Protein AF-A0A3L8CHJ3-F1 (afdb_monomer_lite)

Radius of gyration: 26.03 Å; chains: 1; bounding box: 46×49×62 Å

Foldseek 3Di:
DDPVVVVVVVVVVDDDPVCCVVVVVVVVVVCVVCVVVVVVVVVVPDDPPCPVVPDDDQWDQDPNDIDGHD

pLDDT: mean 85.88, std 11.11, range [62.44, 98.62]

Sequence (70 aa):
MNMRKFKRRINRIIPNGRQLVIGVPFIWLFLFFMLPFFIVLKISFAEADVA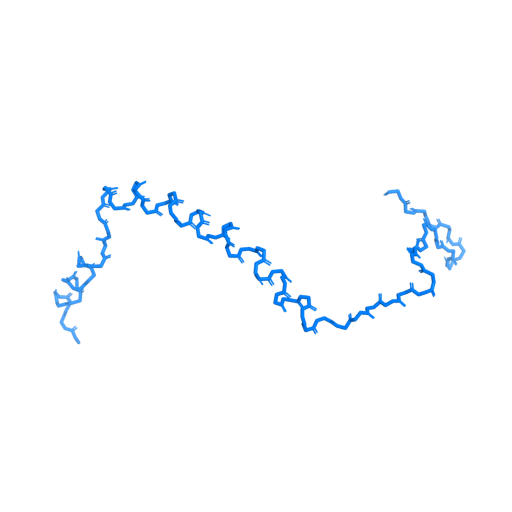IPPYTEIYTFAEQKLQLLL

Structure (mmCIF, N/CA/C/O backbone):
data_AF-A0A3L8CHJ3-F1
#
_entry.id   AF-A0A3L8CHJ3-F1
#
loop_
_atom_site.group_PDB
_atom_site.id
_atom_site.type_symbol
_atom_site.label_atom_id
_atom_site.label_alt_id
_atom_site.label_comp_id
_atom_site.label_asym_id
_atom_site.label_entity_id
_atom_site.label_seq_id
_atom_site.pdbx_PDB_ins_code
_atom_site.Cartn_x
_atom_site.Cartn_y
_atom_site.Cartn_z
_atom_site.occupancy
_atom_site.B_iso_or_equiv
_atom_site.auth_seq_id
_atom_site.auth_comp_id
_atom_site.auth_asym_id
_atom_site.auth_atom_id
_atom_site.pdbx_PDB_model_num
ATOM 1 N N . MET A 1 1 ? 22.253 -31.118 -4.316 1.00 64.31 1 MET A N 1
ATOM 2 C CA . MET A 1 1 ? 21.828 -30.448 -5.573 1.00 64.31 1 MET A CA 1
ATOM 3 C C . MET A 1 1 ? 23.018 -29.691 -6.155 1.00 64.31 1 MET A C 1
ATOM 5 O O . MET A 1 1 ? 23.694 -29.001 -5.414 1.00 64.31 1 MET A O 1
ATOM 9 N N . ASN A 1 2 ? 23.316 -29.848 -7.447 1.00 77.50 2 ASN A N 1
ATOM 10 C CA . ASN A 1 2 ? 24.545 -29.319 -8.056 1.00 77.50 2 ASN A CA 1
ATOM 11 C C . ASN A 1 2 ? 24.495 -27.773 -8.183 1.00 77.50 2 ASN A C 1
ATOM 13 O O . ASN A 1 2 ? 23.509 -27.247 -8.705 1.00 77.50 2 ASN A O 1
ATOM 17 N N . MET A 1 3 ? 25.538 -27.051 -7.751 1.00 73.44 3 MET A N 1
ATOM 18 C CA . MET A 1 3 ? 25.570 -25.572 -7.638 1.00 73.44 3 MET A CA 1
ATOM 19 C C . MET A 1 3 ? 25.184 -24.854 -8.947 1.00 73.44 3 MET A C 1
ATOM 21 O O . MET A 1 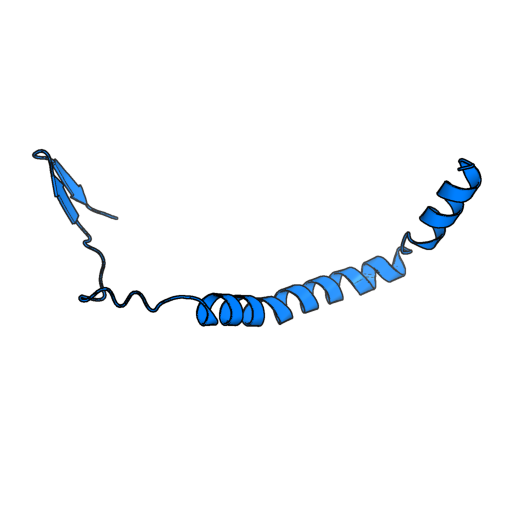3 ? 24.453 -23.864 -8.965 1.00 73.44 3 MET A O 1
ATOM 25 N N . ARG A 1 4 ? 25.597 -25.420 -10.089 1.00 78.12 4 ARG A N 1
ATOM 26 C CA . ARG A 1 4 ? 25.275 -24.911 -11.434 1.00 78.12 4 ARG A CA 1
ATOM 27 C C . ARG A 1 4 ? 23.784 -25.013 -11.772 1.00 78.12 4 ARG A C 1
ATOM 29 O O . ARG A 1 4 ? 23.251 -24.144 -12.459 1.00 78.12 4 ARG A O 1
ATOM 36 N N . LYS A 1 5 ? 23.095 -26.053 -11.283 1.00 74.56 5 LYS A N 1
ATOM 37 C CA . LYS A 1 5 ? 21.643 -26.222 -11.473 1.00 74.56 5 LYS A CA 1
ATOM 38 C C . LYS A 1 5 ? 20.859 -25.191 -10.655 1.00 74.56 5 LYS A C 1
ATOM 40 O O . LYS A 1 5 ? 19.815 -24.741 -11.111 1.00 74.56 5 LYS A O 1
ATOM 45 N N . PHE A 1 6 ? 21.372 -24.799 -9.489 1.00 79.94 6 PHE A N 1
ATOM 46 C CA . PHE A 1 6 ? 20.764 -23.772 -8.640 1.00 79.94 6 PHE A CA 1
ATOM 47 C C . PHE A 1 6 ? 20.899 -22.372 -9.255 1.00 79.94 6 PHE A C 1
ATOM 49 O O . PHE A 1 6 ? 19.895 -21.693 -9.460 1.00 79.94 6 PHE A O 1
ATOM 56 N N . LYS A 1 7 ? 22.109 -21.994 -9.692 1.00 79.00 7 LYS A N 1
ATOM 57 C CA . LYS A 1 7 ? 22.366 -20.698 -10.346 1.00 79.00 7 LYS A CA 1
ATOM 58 C C . LYS A 1 7 ? 21.508 -20.477 -11.601 1.00 79.00 7 LYS A C 1
ATOM 60 O O . LYS A 1 7 ? 20.994 -19.385 -11.812 1.00 79.00 7 LYS A O 1
ATOM 65 N N . ARG A 1 8 ? 21.291 -21.524 -12.409 1.00 81.38 8 ARG A N 1
ATOM 66 C CA . ARG A 1 8 ? 20.415 -21.460 -13.596 1.00 81.38 8 ARG A CA 1
ATOM 67 C C . ARG A 1 8 ? 18.942 -21.231 -13.250 1.00 81.38 8 ARG A C 1
ATOM 69 O O . ARG A 1 8 ? 18.265 -20.537 -13.998 1.00 81.38 8 ARG A O 1
ATOM 76 N N . ARG A 1 9 ? 18.445 -21.797 -12.141 1.00 82.31 9 ARG A N 1
ATOM 77 C CA . ARG A 1 9 ? 17.070 -21.533 -11.683 1.00 82.31 9 ARG A CA 1
ATOM 78 C C . ARG A 1 9 ? 16.916 -20.093 -11.210 1.00 82.31 9 ARG A C 1
ATOM 80 O O . ARG A 1 9 ? 15.949 -19.453 -11.593 1.00 82.31 9 ARG A O 1
ATOM 87 N N . ILE A 1 10 ? 17.890 -19.577 -10.461 1.00 83.62 10 ILE A N 1
ATOM 88 C CA . ILE A 1 10 ? 17.871 -18.192 -9.974 1.00 83.62 10 ILE A CA 1
ATOM 89 C C . ILE A 1 10 ? 17.911 -17.194 -11.134 1.00 83.62 10 ILE A C 1
ATOM 91 O O . ILE A 1 10 ? 17.060 -16.314 -11.202 1.00 83.62 10 ILE A O 1
ATOM 95 N N . ASN A 1 11 ? 18.820 -17.370 -12.100 1.00 82.50 11 ASN A N 1
ATOM 96 C CA . ASN A 1 11 ? 18.908 -16.472 -13.259 1.00 82.50 11 ASN A CA 1
ATOM 97 C C . ASN A 1 11 ? 17.635 -16.441 -14.119 1.00 82.50 11 ASN A C 1
ATOM 99 O O . ASN A 1 11 ? 17.462 -15.509 -14.894 1.00 82.50 11 ASN A O 1
ATOM 103 N N . ARG A 1 12 ? 16.756 -17.443 -14.004 1.00 82.62 12 ARG A N 1
ATOM 104 C CA . ARG A 1 12 ? 15.463 -17.464 -14.698 1.00 82.62 12 ARG A CA 1
ATOM 105 C C . ARG A 1 12 ? 14.381 -16.651 -13.973 1.00 82.62 12 ARG A C 1
ATOM 107 O O . ARG A 1 12 ? 13.384 -16.310 -14.593 1.00 82.62 12 ARG A O 1
ATOM 114 N N . ILE A 1 13 ? 14.567 -16.379 -12.682 1.00 85.44 13 ILE A N 1
ATOM 115 C CA . ILE A 1 13 ? 13.598 -15.689 -11.817 1.00 85.44 13 ILE A CA 1
ATOM 116 C C . ILE A 1 13 ? 13.953 -14.203 -11.662 1.00 85.44 13 ILE A C 1
ATOM 118 O O . ILE A 1 13 ? 13.072 -13.394 -11.394 1.00 85.44 13 ILE A O 1
ATOM 122 N N . ILE A 1 14 ? 15.222 -13.825 -11.853 1.00 88.62 14 ILE A N 1
ATOM 123 C CA . ILE A 1 14 ? 15.656 -12.427 -11.756 1.00 88.62 14 ILE A CA 1
ATOM 124 C C . ILE A 1 14 ? 15.043 -11.618 -12.913 1.00 88.62 14 ILE A C 1
ATOM 126 O O . ILE A 1 14 ? 15.343 -11.910 -14.075 1.00 88.62 14 ILE A O 1
ATOM 130 N N . PRO A 1 15 ? 14.210 -10.601 -12.624 1.00 86.88 15 PRO A N 1
ATOM 131 C CA . PRO A 1 15 ? 13.649 -9.744 -13.654 1.00 86.88 15 PRO A CA 1
ATOM 132 C C . PRO A 1 15 ? 14.733 -8.860 -14.276 1.00 86.88 15 PRO A C 1
ATOM 134 O O . PRO A 1 15 ? 15.688 -8.443 -13.618 1.00 86.88 15 PRO A O 1
ATOM 137 N N . ASN A 1 16 ? 14.581 -8.551 -15.561 1.00 91.88 16 ASN A N 1
ATOM 138 C CA . ASN A 1 16 ? 15.458 -7.601 -16.240 1.00 91.88 16 ASN A CA 1
ATOM 139 C C . ASN A 1 16 ? 15.100 -6.143 -15.881 1.00 91.88 16 ASN A C 1
ATOM 141 O O . ASN A 1 16 ? 14.043 -5.860 -15.316 1.00 91.88 16 ASN A O 1
ATOM 145 N N . GLY A 1 17 ? 15.971 -5.191 -16.242 1.00 93.31 17 GLY A N 1
ATOM 146 C CA . GLY A 1 17 ? 15.770 -3.773 -15.910 1.00 93.31 17 GLY A CA 1
ATOM 147 C C . GLY A 1 17 ? 14.437 -3.206 -16.418 1.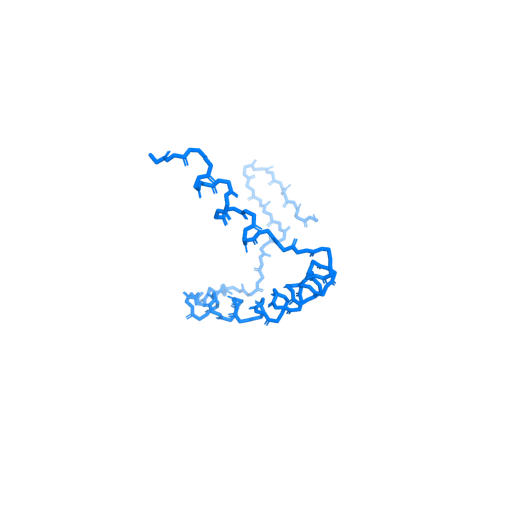00 93.31 17 GLY A C 1
ATOM 148 O O . GLY A 1 17 ? 13.756 -2.492 -15.690 1.00 93.31 17 GLY A O 1
ATOM 149 N N . ARG A 1 18 ? 14.000 -3.599 -17.623 1.00 94.12 18 ARG A N 1
ATOM 150 C CA . ARG A 1 18 ? 12.702 -3.189 -18.187 1.00 94.12 18 ARG A CA 1
ATOM 151 C C . ARG A 1 18 ? 11.524 -3.678 -17.340 1.00 94.12 18 ARG A C 1
ATOM 153 O O . ARG A 1 18 ? 10.584 -2.923 -17.113 1.00 94.12 18 ARG A O 1
ATOM 160 N N . GLN A 1 19 ? 11.568 -4.925 -16.877 1.00 93.62 19 GLN A N 1
ATOM 161 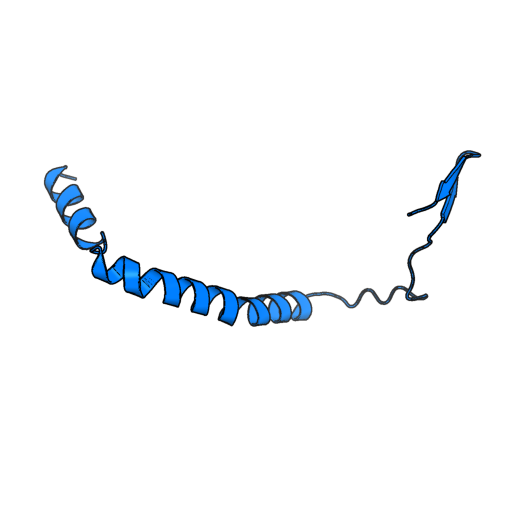C CA . GLN A 1 19 ? 10.532 -5.492 -16.014 1.00 93.62 19 GLN A CA 1
ATOM 162 C C . GLN A 1 19 ? 10.469 -4.783 -14.663 1.00 93.62 19 GLN A C 1
ATOM 164 O O . GLN A 1 19 ? 9.371 -4.585 -14.160 1.00 93.62 19 GLN A O 1
ATOM 169 N N . LEU A 1 20 ? 11.604 -4.360 -14.101 1.00 94.69 20 LEU A N 1
ATOM 170 C CA . LEU A 1 20 ? 11.620 -3.584 -12.859 1.00 94.69 20 LEU A CA 1
ATOM 171 C C . LEU A 1 20 ? 11.033 -2.180 -13.048 1.00 94.69 20 LEU A C 1
ATOM 173 O O . LEU A 1 20 ? 10.193 -1.769 -12.255 1.00 94.69 20 LEU A O 1
ATOM 177 N N . VAL A 1 21 ? 11.407 -1.477 -14.122 1.00 96.50 21 VAL A N 1
ATOM 178 C CA . VAL A 1 21 ? 10.889 -0.128 -14.429 1.00 96.50 21 VAL A CA 1
ATOM 179 C C . VAL A 1 21 ? 9.367 -0.126 -14.589 1.00 96.50 21 VAL A C 1
ATOM 181 O O . VAL A 1 21 ? 8.706 0.806 -14.147 1.00 96.50 21 VAL A O 1
ATOM 184 N N . ILE A 1 22 ? 8.806 -1.180 -15.186 1.00 95.81 22 ILE A N 1
ATOM 185 C CA . ILE A 1 22 ? 7.353 -1.336 -15.328 1.00 95.81 22 ILE A CA 1
ATOM 186 C C . ILE A 1 22 ? 6.736 -1.855 -14.023 1.00 95.81 22 ILE A C 1
ATOM 188 O O . ILE A 1 22 ? 5.710 -1.355 -13.575 1.00 95.81 22 ILE A O 1
ATOM 192 N N . GLY A 1 23 ? 7.355 -2.856 -13.401 1.00 96.94 23 GLY A N 1
ATOM 193 C CA . GLY A 1 23 ? 6.818 -3.553 -12.237 1.00 96.94 23 GLY A CA 1
ATOM 194 C C . GLY A 1 23 ? 6.716 -2.676 -10.995 1.00 96.94 23 GLY A C 1
ATOM 195 O O . GLY A 1 23 ? 5.735 -2.790 -10.272 1.00 96.94 23 GLY A O 1
ATOM 196 N N . VAL A 1 24 ? 7.674 -1.773 -10.759 1.00 96.75 24 VAL A N 1
ATOM 197 C CA . VAL A 1 24 ? 7.677 -0.901 -9.572 1.00 96.75 24 VAL A CA 1
ATOM 198 C C . VAL A 1 24 ? 6.415 -0.022 -9.496 1.00 96.75 24 VAL A C 1
ATOM 200 O O . VAL A 1 24 ? 5.737 -0.087 -8.469 1.00 96.75 24 VAL A O 1
ATOM 203 N N . PRO A 1 25 ? 6.022 0.732 -10.545 1.00 97.69 25 PRO A N 1
ATOM 204 C CA . PRO A 1 25 ? 4.749 1.451 -10.5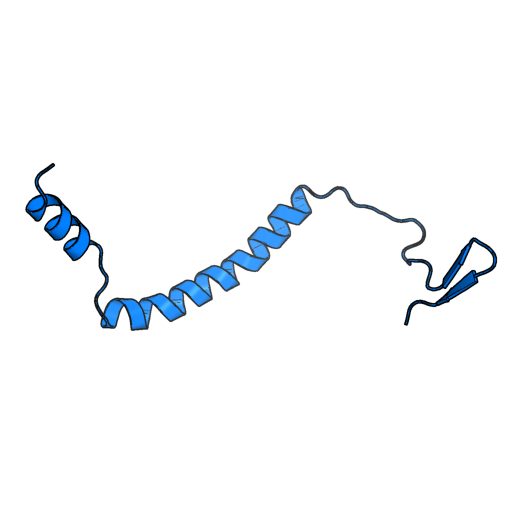59 1.00 97.69 25 PRO A CA 1
ATOM 205 C C . PRO A 1 25 ? 3.530 0.555 -10.314 1.00 97.69 25 PRO A C 1
ATOM 207 O O . PRO A 1 25 ? 2.661 0.914 -9.526 1.00 97.69 25 PRO A O 1
ATOM 210 N N . PHE A 1 26 ? 3.467 -0.626 -10.936 1.00 97.69 26 PHE A N 1
ATOM 211 C CA . PHE A 1 26 ? 2.337 -1.542 -10.748 1.00 97.69 26 PHE A CA 1
ATOM 212 C C . PHE A 1 26 ? 2.272 -2.132 -9.338 1.00 97.69 26 PHE A C 1
ATOM 214 O O . PHE A 1 26 ? 1.176 -2.300 -8.813 1.00 97.69 26 PHE A O 1
ATOM 221 N N . ILE A 1 27 ? 3.414 -2.412 -8.706 1.00 97.88 27 ILE A N 1
ATOM 222 C CA . ILE A 1 27 ? 3.469 -2.842 -7.304 1.00 97.88 27 ILE A CA 1
ATOM 223 C C . ILE A 1 27 ? 2.920 -1.733 -6.408 1.00 97.88 27 ILE A C 1
ATOM 225 O O . ILE A 1 27 ? 2.086 -2.010 -5.553 1.00 97.88 27 ILE A O 1
ATOM 229 N N . TRP A 1 28 ? 3.327 -0.482 -6.631 1.00 97.75 28 TRP A N 1
ATOM 230 C CA . TRP A 1 28 ? 2.785 0.655 -5.889 1.00 97.75 28 TRP A CA 1
ATOM 231 C C . TRP A 1 28 ? 1.277 0.802 -6.074 1.00 97.75 28 TRP A C 1
ATOM 233 O O . TRP A 1 28 ? 0.552 0.909 -5.087 1.00 97.75 28 TRP A O 1
ATOM 243 N N . LEU A 1 29 ? 0.799 0.744 -7.319 1.00 98.19 29 LEU A N 1
ATOM 244 C CA . LEU A 1 29 ? -0.630 0.778 -7.617 1.00 98.19 29 LEU A CA 1
ATOM 245 C C . LEU A 1 29 ? -1.370 -0.365 -6.924 1.00 98.19 29 LEU A C 1
ATOM 247 O O . LEU A 1 29 ? -2.393 -0.118 -6.303 1.00 98.19 29 LEU A O 1
ATOM 251 N N . PHE A 1 30 ? -0.845 -1.590 -6.972 1.00 98.44 30 PHE A N 1
ATOM 252 C CA . PHE A 1 30 ? -1.446 -2.745 -6.311 1.00 98.44 30 PHE A CA 1
ATOM 253 C C . PHE A 1 30 ? -1.503 -2.571 -4.790 1.00 98.44 30 PHE A C 1
ATOM 255 O O . PHE A 1 30 ? -2.549 -2.807 -4.192 1.00 98.44 30 PHE A O 1
ATOM 262 N N . LEU A 1 31 ? -0.412 -2.124 -4.164 1.00 98.38 31 LEU A N 1
ATOM 263 C CA . LEU A 1 31 ? -0.358 -1.895 -2.720 1.00 98.38 31 LEU A CA 1
ATOM 264 C C . LEU A 1 31 ? -1.385 -0.848 -2.286 1.00 98.38 31 LEU A C 1
ATOM 266 O O . LEU A 1 31 ? -2.181 -1.115 -1.388 1.00 98.38 31 LEU A O 1
ATOM 270 N N . PHE A 1 32 ? -1.412 0.311 -2.944 1.00 97.88 32 PHE A N 1
ATOM 271 C CA . PHE A 1 32 ? -2.371 1.369 -2.621 1.00 97.88 32 PHE A CA 1
ATOM 272 C C . PHE A 1 32 ? -3.808 0.995 -2.971 1.00 97.88 32 PHE A C 1
ATOM 274 O O . PHE A 1 32 ? -4.724 1.365 -2.244 1.00 97.88 32 PHE A O 1
ATOM 281 N N . PHE A 1 33 ? -4.011 0.229 -4.039 1.00 98.12 33 PHE A N 1
ATOM 282 C CA . PHE A 1 33 ? -5.316 -0.310 -4.393 1.00 98.12 33 PHE A CA 1
ATOM 283 C C . PHE A 1 33 ? -5.823 -1.299 -3.339 1.00 98.12 33 PHE A C 1
ATOM 285 O O . PHE A 1 33 ? -6.998 -1.253 -3.000 1.00 98.12 33 PHE A O 1
ATOM 292 N N . MET A 1 34 ? -4.960 -2.161 -2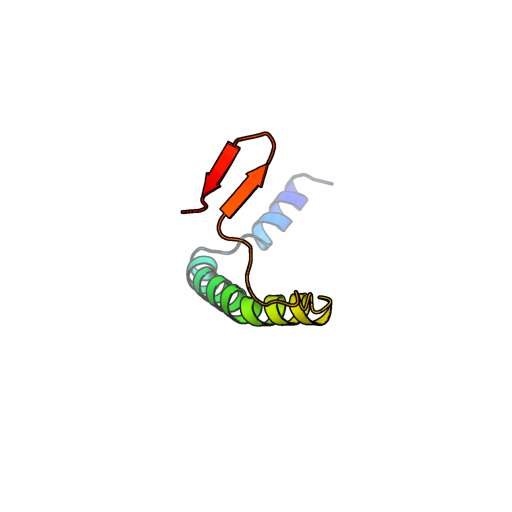.791 1.00 98.62 34 MET A N 1
ATOM 293 C CA . MET A 1 34 ? -5.337 -3.168 -1.787 1.00 98.62 34 MET A CA 1
ATOM 294 C C . MET A 1 34 ? -5.463 -2.614 -0.368 1.00 98.62 34 MET A C 1
ATOM 296 O O . MET A 1 34 ? -6.221 -3.157 0.434 1.00 98.62 34 MET A O 1
ATOM 300 N N . LEU A 1 35 ? -4.775 -1.518 -0.060 1.00 98.19 35 LEU A N 1
ATOM 301 C CA . LEU A 1 35 ? -4.813 -0.861 1.244 1.00 98.19 35 LEU A CA 1
ATOM 302 C C . LEU A 1 35 ? -6.238 -0.593 1.782 1.00 98.19 35 LEU A C 1
ATOM 304 O O . LEU A 1 35 ? -6.506 -1.009 2.911 1.00 98.19 35 LEU A O 1
ATOM 308 N N . PRO A 1 36 ? -7.187 0.006 1.029 1.00 97.69 36 PRO A N 1
ATOM 309 C CA . PRO A 1 36 ? -8.560 0.183 1.508 1.00 97.69 36 PRO A CA 1
ATOM 310 C C . PRO A 1 36 ? -9.267 -1.144 1.816 1.00 97.69 36 PRO A C 1
ATOM 312 O O . PRO A 1 36 ? -10.010 -1.224 2.790 1.00 97.69 36 PRO A O 1
ATOM 315 N N . PHE A 1 37 ? -9.003 -2.210 1.056 1.00 98.25 37 PHE A N 1
ATOM 316 C CA . PHE A 1 37 ? -9.604 -3.523 1.309 1.00 98.25 37 PHE A CA 1
ATOM 317 C C . PHE A 1 37 ? -9.070 -4.152 2.595 1.00 98.25 37 PHE A C 1
ATOM 319 O O . PHE A 1 37 ? -9.846 -4.727 3.353 1.00 98.25 37 PHE A O 1
ATOM 326 N N . PHE A 1 38 ? -7.774 -4.007 2.889 1.00 98.19 38 PHE A N 1
ATOM 327 C CA . PHE A 1 38 ? -7.208 -4.469 4.159 1.00 98.19 38 PHE A CA 1
ATOM 328 C C . PHE A 1 38 ? -7.768 -3.703 5.357 1.00 98.19 38 PHE A C 1
ATOM 330 O O . PHE A 1 38 ? -8.019 -4.307 6.399 1.00 98.19 38 PHE A O 1
ATOM 337 N N . ILE A 1 39 ? -8.010 -2.397 5.209 1.00 96.62 39 ILE A N 1
ATOM 338 C CA . ILE A 1 39 ? -8.671 -1.593 6.243 1.00 96.62 39 ILE A CA 1
ATOM 339 C C . ILE A 1 39 ? -10.093 -2.107 6.481 1.00 96.62 39 ILE A C 1
ATOM 341 O O . ILE A 1 39 ? -10.450 -2.378 7.624 1.00 96.62 39 ILE A O 1
ATOM 345 N N . VAL A 1 40 ? -10.883 -2.307 5.423 1.00 97.25 40 VAL A N 1
ATOM 346 C CA . VAL A 1 40 ? -12.251 -2.839 5.541 1.00 97.25 40 VAL A CA 1
ATOM 347 C C . VAL A 1 40 ? -12.252 -4.235 6.159 1.00 97.25 40 VAL A C 1
ATOM 349 O O . VAL A 1 40 ? -13.036 -4.494 7.067 1.00 97.25 40 VAL A O 1
ATOM 352 N N . LEU A 1 41 ? -11.345 -5.116 5.731 1.00 97.38 41 LEU A N 1
ATOM 353 C CA . LEU A 1 41 ? -11.199 -6.451 6.304 1.00 97.38 41 LEU A CA 1
ATOM 354 C C . LEU A 1 41 ? -10.903 -6.370 7.805 1.00 97.38 41 LEU A C 1
ATOM 356 O O . LEU A 1 41 ? -11.569 -7.036 8.592 1.00 97.38 41 LEU A O 1
ATOM 360 N N . LYS A 1 42 ? -9.965 -5.509 8.218 1.00 94.56 42 LYS A N 1
ATOM 361 C CA . LYS A 1 42 ? -9.653 -5.281 9.634 1.00 94.56 42 LYS A CA 1
ATOM 362 C C . LYS A 1 42 ? -10.885 -4.806 10.414 1.00 94.56 42 LYS A C 1
ATOM 364 O O . LYS A 1 42 ? -11.144 -5.329 11.490 1.00 94.56 42 LYS A O 1
ATOM 369 N N . ILE A 1 43 ? -11.640 -3.846 9.874 1.00 92.56 43 ILE A N 1
ATOM 370 C CA . ILE A 1 43 ? -12.858 -3.313 10.508 1.00 92.56 43 ILE A CA 1
ATOM 371 C C . ILE A 1 43 ? -13.948 -4.387 10.593 1.00 92.56 43 ILE A C 1
ATOM 373 O O . ILE A 1 43 ? -14.651 -4.445 11.592 1.00 92.56 43 ILE A O 1
ATOM 377 N N . SER A 1 44 ? -14.065 -5.273 9.599 1.00 95.31 44 SER A N 1
ATOM 378 C CA . SER A 1 44 ? -15.100 -6.318 9.585 1.00 95.31 44 SER A CA 1
ATOM 379 C C . SER A 1 44 ? -14.992 -7.320 10.742 1.00 95.31 44 SER A C 1
ATOM 381 O O . SER A 1 44 ? -15.993 -7.925 11.111 1.00 95.31 44 SER A O 1
ATOM 383 N N . PHE A 1 45 ? -13.799 -7.466 11.328 1.00 94.50 45 PHE A N 1
ATOM 384 C CA . PHE A 1 45 ? -13.554 -8.282 12.521 1.00 94.50 45 PHE A CA 1
ATOM 385 C C . PHE A 1 45 ? -13.398 -7.454 13.801 1.00 94.50 45 PHE A C 1
ATOM 387 O O . PHE A 1 45 ? -13.214 -8.030 14.870 1.00 94.50 45 PHE A O 1
ATOM 394 N N . ALA A 1 46 ? -13.408 -6.122 13.708 1.00 90.38 46 ALA A N 1
ATOM 395 C CA . ALA A 1 46 ? -13.308 -5.263 14.874 1.00 90.38 46 ALA A CA 1
ATOM 396 C C . ALA A 1 46 ? -14.669 -5.197 15.571 1.00 90.38 46 ALA A C 1
ATOM 398 O O . ALA A 1 46 ? -15.690 -4.915 14.944 1.00 90.38 46 ALA A O 1
ATOM 399 N N . GLU A 1 47 ? -14.679 -5.423 16.880 1.00 86.19 47 GLU A N 1
ATOM 400 C CA . GLU A 1 47 ? -15.831 -5.072 17.699 1.00 86.19 47 GLU A CA 1
ATOM 401 C C . GLU A 1 47 ? -15.929 -3.545 17.768 1.00 86.19 47 GLU A C 1
ATOM 403 O O . GLU A 1 47 ? -14.920 -2.843 17.891 1.00 86.19 47 GLU A O 1
ATOM 408 N N . ALA A 1 48 ? -17.145 -3.017 17.631 1.00 74.38 48 ALA A N 1
ATOM 409 C CA . ALA A 1 48 ? -17.378 -1.591 17.771 1.00 74.38 48 ALA A CA 1
ATOM 410 C C . ALA A 1 48 ? -17.196 -1.214 19.245 1.00 74.38 48 ALA A C 1
ATOM 412 O O . ALA A 1 48 ? -18.095 -1.428 20.057 1.00 74.38 48 ALA A O 1
ATOM 413 N N . ASP A 1 49 ? -16.035 -0.653 19.580 1.00 68.69 49 ASP A N 1
ATOM 414 C CA . ASP A 1 49 ? -15.811 -0.035 20.883 1.00 68.69 49 ASP A CA 1
ATOM 415 C C . ASP A 1 49 ? -16.554 1.305 20.917 1.00 68.69 49 ASP A C 1
ATOM 417 O O . ASP A 1 49 ? -16.025 2.371 20.588 1.00 68.69 49 ASP A O 1
ATOM 421 N N . VAL A 1 50 ? -17.853 1.229 21.209 1.00 65.06 50 VAL A N 1
ATOM 422 C CA . VAL A 1 50 ? -18.678 2.404 21.468 1.00 65.06 50 VAL A CA 1
ATOM 423 C C . VAL A 1 50 ? -18.341 2.868 22.881 1.00 65.06 50 VAL A C 1
ATOM 425 O O . VAL A 1 50 ? -19.067 2.581 23.832 1.00 65.06 50 VAL A O 1
ATOM 428 N N . ALA A 1 51 ? -17.233 3.593 23.027 1.00 66.31 51 ALA A N 1
ATOM 429 C CA . ALA A 1 51 ? -17.007 4.378 24.228 1.00 66.31 51 ALA A CA 1
ATOM 430 C C . ALA A 1 51 ? -18.149 5.402 24.322 1.00 66.31 51 ALA A C 1
ATOM 432 O O . ALA A 1 51 ? -18.275 6.313 23.500 1.00 66.31 51 ALA A O 1
ATOM 433 N N . ILE A 1 52 ? -19.046 5.199 25.285 1.00 64.25 52 ILE A N 1
ATOM 434 C CA . ILE A 1 52 ? -20.029 6.199 25.691 1.00 64.25 52 ILE A CA 1
ATOM 435 C C . ILE A 1 52 ? -19.441 6.842 26.945 1.00 64.25 52 ILE A C 1
ATOM 437 O O . ILE A 1 52 ? -19.389 6.168 27.976 1.00 64.25 52 ILE A O 1
ATOM 441 N N . PRO A 1 53 ? -18.997 8.110 26.900 1.00 62.44 53 PRO A N 1
ATOM 442 C CA . PRO A 1 53 ? -19.136 9.123 25.837 1.00 62.44 53 PRO A CA 1
ATOM 443 C C . PRO A 1 53 ? -18.053 9.067 24.726 1.00 62.44 53 PRO A C 1
ATOM 445 O O . PRO A 1 53 ? -16.960 8.563 24.968 1.00 62.44 53 PRO A O 1
ATOM 448 N N . PRO A 1 54 ? -18.299 9.647 23.527 1.00 64.88 54 PRO A N 1
ATOM 449 C CA . PRO A 1 54 ? -17.419 9.534 22.353 1.00 64.88 54 PRO A CA 1
ATOM 450 C C . PRO A 1 54 ? -16.185 10.466 22.396 1.00 64.88 54 PRO A C 1
ATOM 452 O O . PRO A 1 54 ? -15.764 10.985 21.362 1.00 64.88 54 PRO A O 1
ATOM 455 N N . TYR A 1 55 ? -15.612 10.711 23.579 1.00 72.06 55 TYR A N 1
ATOM 456 C CA . TYR A 1 55 ? -14.408 11.526 23.770 1.00 72.06 55 TYR A CA 1
ATOM 457 C C . TYR A 1 55 ? -13.527 10.934 24.871 1.00 72.06 55 TYR A C 1
ATOM 459 O O . TYR A 1 55 ? -14.024 10.491 25.903 1.00 72.06 55 TYR A O 1
ATOM 467 N N . THR A 1 56 ? -12.212 10.970 24.665 1.00 69.44 56 THR A N 1
ATOM 468 C CA . THR A 1 56 ? -11.218 10.639 25.692 1.00 69.44 56 THR A CA 1
ATOM 469 C C . THR A 1 56 ? -11.027 11.813 26.650 1.00 69.44 56 THR A C 1
ATOM 471 O O . THR A 1 56 ? -11.092 12.972 26.234 1.00 69.44 56 THR A O 1
ATOM 474 N N . GLU A 1 57 ? -10.747 11.534 27.921 1.00 76.62 57 GLU A N 1
ATOM 475 C CA . GLU A 1 57 ? -10.463 12.578 28.910 1.00 76.62 57 GLU A CA 1
ATOM 476 C C . GLU A 1 57 ? -9.185 13.352 28.531 1.00 76.62 57 GLU A C 1
ATOM 478 O O . GLU A 1 57 ? -8.132 12.761 28.312 1.00 76.62 57 GLU A O 1
ATOM 483 N N . ILE A 1 58 ? -9.275 14.684 28.426 1.00 83.12 58 ILE A N 1
ATOM 484 C CA . ILE A 1 58 ? -8.161 15.580 28.026 1.00 83.12 58 ILE A CA 1
ATOM 485 C C . ILE A 1 58 ? -7.258 15.912 29.227 1.00 83.12 58 ILE A C 1
ATOM 487 O O . ILE A 1 58 ? -6.181 16.495 29.109 1.00 83.12 58 ILE A O 1
ATOM 491 N N . TYR A 1 59 ? -7.692 15.536 30.420 1.00 85.81 59 TYR A N 1
ATOM 492 C CA . TYR A 1 59 ? -6.957 15.738 31.647 1.00 85.81 59 TYR A CA 1
ATOM 493 C C . TYR A 1 59 ? -7.233 14.581 32.591 1.00 85.81 59 TYR A C 1
ATOM 495 O O . TYR A 1 59 ? -8.327 14.026 32.598 1.00 85.81 59 TYR A O 1
ATOM 503 N N . THR A 1 60 ? -6.251 14.247 33.415 1.00 83.19 60 THR A N 1
ATOM 504 C CA . THR A 1 60 ? -6.414 13.275 34.491 1.00 83.19 60 THR A CA 1
ATOM 505 C C . THR A 1 60 ? -5.825 13.835 35.777 1.00 83.19 60 THR A C 1
ATOM 507 O O . THR A 1 60 ? -4.805 14.533 35.767 1.00 83.19 60 THR A O 1
ATOM 510 N N . PHE A 1 61 ? -6.502 13.575 36.893 1.00 86.75 61 PHE A N 1
ATOM 511 C CA . PHE A 1 61 ? -6.031 13.948 38.219 1.00 86.75 61 PHE A CA 1
ATOM 512 C C . PHE A 1 61 ? -5.852 12.685 39.055 1.00 86.75 61 PHE A C 1
ATOM 514 O O . PHE A 1 61 ? -6.822 12.091 39.524 1.00 86.75 61 PHE A O 1
ATOM 521 N N . ALA A 1 62 ? -4.600 12.274 39.231 1.00 85.31 62 ALA A N 1
ATOM 522 C CA . ALA A 1 62 ? -4.227 11.095 40.002 1.00 85.31 62 ALA A CA 1
ATOM 523 C C . ALA A 1 62 ? -2.969 11.399 40.823 1.00 85.31 62 ALA A C 1
ATOM 525 O O . ALA A 1 62 ? -2.125 12.186 40.401 1.00 85.31 62 ALA A O 1
ATOM 526 N N . GLU A 1 63 ? -2.848 10.805 42.015 1.00 85.25 63 GLU A N 1
ATOM 527 C CA . GLU A 1 63 ? -1.671 10.970 42.893 1.00 85.25 63 GLU A CA 1
ATOM 528 C C . GLU A 1 63 ? -1.294 12.439 43.190 1.00 85.25 63 GLU A C 1
ATOM 530 O O . GLU A 1 63 ? -0.119 12.803 43.191 1.00 85.25 63 GLU A O 1
ATOM 535 N N . GLN A 1 64 ? -2.288 13.312 43.404 1.00 84.44 64 GLN A N 1
ATOM 536 C CA . GLN A 1 64 ? -2.092 14.762 43.611 1.00 84.44 64 GLN A CA 1
ATOM 537 C C . GLN A 1 64 ? -1.360 15.467 42.452 1.00 84.44 64 GLN A C 1
ATOM 539 O O . GLN A 1 64 ? -0.782 16.540 42.634 1.00 84.44 64 GLN A O 1
ATOM 544 N N . LYS A 1 65 ? -1.398 14.892 41.248 1.00 77.19 65 LYS A N 1
ATOM 545 C CA . LYS A 1 65 ? -0.829 15.471 40.032 1.00 77.19 65 LYS A CA 1
ATOM 546 C C . LYS A 1 65 ? -1.941 15.717 39.028 1.00 77.19 65 LYS A C 1
ATOM 548 O O . LYS A 1 65 ? -2.711 14.818 38.701 1.00 77.19 65 LYS A O 1
ATOM 553 N N . LEU A 1 66 ? -1.988 16.945 38.525 1.00 86.75 66 LEU A N 1
ATOM 554 C CA . LEU A 1 66 ? -2.794 17.294 37.367 1.00 86.75 66 LEU A CA 1
ATOM 555 C C . LEU A 1 66 ? -1.969 17.034 36.109 1.00 86.75 66 LEU A C 1
ATOM 557 O O . LEU A 1 66 ? -0.887 17.600 35.954 1.00 86.75 66 LEU A O 1
ATOM 561 N N . GLN A 1 67 ? -2.485 16.188 35.226 1.00 76.69 67 GLN A N 1
ATOM 562 C CA . GLN A 1 67 ? -1.890 15.915 33.924 1.00 76.69 67 GLN A CA 1
ATOM 563 C C . GLN A 1 67 ? -2.854 16.379 32.837 1.00 76.69 67 GLN A C 1
ATOM 565 O O . GLN A 1 67 ? -4.034 16.035 32.864 1.00 76.69 67 GLN A O 1
ATOM 570 N N . LEU A 1 68 ? -2.344 17.184 31.907 1.00 84.31 68 LEU A N 1
ATOM 571 C CA . LEU A 1 68 ? -3.076 17.719 30.763 1.00 84.31 68 LEU A CA 1
ATOM 572 C C . LEU A 1 68 ? -2.491 17.109 29.488 1.00 84.31 68 LEU A C 1
ATOM 574 O O . LEU A 1 68 ? -1.271 17.111 29.316 1.00 84.31 68 LEU A O 1
ATOM 578 N N . LEU A 1 69 ? -3.354 16.606 28.610 1.00 73.44 69 LEU A N 1
ATOM 579 C CA . LEU A 1 69 ? -2.989 16.178 27.263 1.00 73.44 69 LEU A CA 1
ATOM 580 C C . LEU A 1 69 ? -3.032 17.403 26.335 1.00 73.44 69 LEU A C 1
ATOM 582 O O . LEU A 1 69 ? -4.103 17.967 26.108 1.00 73.44 69 LEU A O 1
ATOM 586 N N . LEU A 1 70 ? -1.864 17.817 25.829 1.00 63.31 70 LEU A N 1
ATOM 587 C CA . LEU A 1 70 ? -1.708 18.689 24.657 1.00 63.31 70 LEU A CA 1
ATOM 588 C C . LEU A 1 70 ? -1.180 17.854 23.491 1.00 63.31 70 LEU A C 1
ATOM 590 O O . LEU A 1 70 ? -0.213 17.092 23.726 1.00 63.31 70 LEU A O 1
#

Organism: NCBI:txid1148509

Secondary structure (DSSP, 8-state):
--HHHHHHHHHHHSPPHHHHHHHHHHHHHHHHHHHHHHHHHHHHTS-----SSSS--SEEEETTEEEE--